Protein AF-A0A9Q1L9Y4-F1 (afdb_monomer_lite)

Organism: NCBI:txid402998

Radius of gyration: 17.23 Å; chains: 1; bounding box: 45×26×40 Å

pLDDT: mean 93.42, std 10.29, range [41.56, 98.44]

Structure (mmCIF, N/CA/C/O backbone):
data_AF-A0A9Q1L9Y4-F1
#
_entry.id   AF-A0A9Q1L9Y4-F1
#
loop_
_atom_site.group_PDB
_atom_site.id
_atom_site.type_symbol
_atom_site.label_atom_id
_atom_site.label_alt_id
_atom_site.label_comp_id
_atom_site.label_asym_id
_atom_site.label_entity_id
_atom_site.label_seq_id
_atom_site.pdbx_PDB_ins_code
_atom_site.Cartn_x
_atom_site.Cartn_y
_atom_site.Cartn_z
_atom_site.occupancy
_atom_site.B_iso_or_equiv
_atom_site.auth_seq_id
_atom_site.auth_comp_id
_atom_site.auth_asym_id
_atom_site.auth_atom_id
_atom_site.pdbx_PDB_model_num
ATOM 1 N N . MET A 1 1 ? -9.592 10.388 -18.285 1.00 61.25 1 MET A N 1
ATOM 2 C CA . MET A 1 1 ? -8.337 10.304 -17.522 1.00 61.25 1 MET A CA 1
ATOM 3 C C . MET A 1 1 ? -8.208 11.613 -16.779 1.00 61.25 1 MET A C 1
ATOM 5 O O . MET A 1 1 ? -8.004 12.645 -17.419 1.00 61.25 1 MET A O 1
ATOM 9 N N . ASP A 1 2 ? -8.452 11.583 -15.476 1.00 89.00 2 ASP A N 1
ATOM 10 C CA . ASP A 1 2 ? -8.417 12.788 -14.647 1.00 89.00 2 ASP A CA 1
ATOM 11 C C . ASP A 1 2 ? -6.980 13.308 -14.526 1.00 89.00 2 ASP A C 1
ATOM 13 O O . ASP A 1 2 ? -6.017 12.557 -14.703 1.00 89.00 2 ASP A O 1
ATOM 17 N N . GLU A 1 3 ? -6.801 14.596 -14.218 1.00 93.31 3 GLU A N 1
ATOM 18 C CA . GLU A 1 3 ? -5.459 15.194 -14.109 1.00 93.31 3 GLU A CA 1
ATOM 19 C C . GLU A 1 3 ? -4.568 14.464 -13.090 1.00 93.31 3 GLU A C 1
ATOM 21 O O . GLU A 1 3 ? -3.365 14.324 -13.307 1.00 93.31 3 GLU A O 1
ATOM 26 N N . GLY A 1 4 ? -5.160 13.918 -12.022 1.00 94.56 4 GLY A N 1
ATOM 27 C CA . GLY A 1 4 ? -4.442 13.115 -11.030 1.00 94.56 4 GLY A CA 1
ATOM 28 C C . GLY A 1 4 ? -3.905 11.791 -11.583 1.00 94.56 4 GLY A C 1
ATOM 29 O O . GLY A 1 4 ? -2.795 11.388 -11.249 1.00 94.56 4 GLY A O 1
ATOM 30 N N . GLU A 1 5 ? -4.637 11.136 -12.483 1.00 94.62 5 GLU A N 1
ATOM 31 C CA . GLU A 1 5 ? -4.230 9.853 -13.065 1.00 94.62 5 GLU A CA 1
ATOM 32 C C . GLU A 1 5 ? -2.987 10.010 -13.958 1.00 94.62 5 GLU A C 1
ATOM 34 O O . GLU A 1 5 ? -2.095 9.161 -13.964 1.00 94.62 5 GLU A O 1
ATOM 39 N N . LYS A 1 6 ? -2.847 11.161 -14.629 1.00 95.75 6 LYS A N 1
ATOM 40 C CA . LYS A 1 6 ? -1.649 11.492 -15.420 1.00 95.75 6 LYS A CA 1
ATOM 41 C C . LYS A 1 6 ? -0.379 11.578 -14.566 1.00 95.75 6 LYS A C 1
ATOM 43 O O . LYS A 1 6 ? 0.723 11.423 -15.098 1.00 95.75 6 LYS A O 1
ATOM 48 N N . LEU A 1 7 ? -0.507 11.822 -13.258 1.00 97.00 7 LEU A N 1
ATOM 49 C CA . LEU A 1 7 ? 0.623 11.907 -12.330 1.00 97.00 7 LEU A CA 1
ATOM 50 C C . LEU A 1 7 ? 1.161 10.533 -11.911 1.00 97.00 7 LEU A C 1
ATOM 52 O O . LEU A 1 7 ? 2.273 10.471 -11.387 1.00 97.00 7 LEU A O 1
ATOM 56 N N . LEU A 1 8 ? 0.460 9.429 -12.209 1.00 96.81 8 LEU A N 1
ATOM 57 C CA . LEU A 1 8 ? 0.935 8.071 -11.904 1.00 96.81 8 LEU A CA 1
ATOM 58 C C . LEU A 1 8 ? 2.290 7.756 -12.557 1.00 96.81 8 LEU A C 1
ATOM 60 O O . LEU A 1 8 ? 3.079 6.992 -12.009 1.00 96.81 8 LEU A O 1
ATOM 64 N N . ARG A 1 9 ? 2.640 8.432 -13.659 1.00 96.38 9 ARG A N 1
ATOM 65 C CA . ARG A 1 9 ? 3.972 8.339 -14.289 1.00 96.38 9 ARG A CA 1
ATOM 66 C C . ARG A 1 9 ? 5.139 8.744 -13.374 1.00 96.38 9 ARG A C 1
ATOM 68 O O . ARG A 1 9 ? 6.291 8.501 -13.724 1.00 96.38 9 ARG A O 1
ATOM 75 N N . TYR A 1 10 ? 4.860 9.410 -12.251 1.00 97.75 10 TYR A N 1
ATOM 76 C CA . TYR A 1 10 ? 5.850 9.831 -11.256 1.00 97.75 10 TYR A CA 1
ATOM 77 C C . TYR A 1 10 ? 5.907 8.920 -10.016 1.00 97.75 10 TYR A C 1
ATOM 79 O O . TYR A 1 10 ? 6.657 9.209 -9.088 1.00 97.75 10 TYR A O 1
ATOM 87 N N . VAL A 1 11 ? 5.145 7.825 -9.984 1.00 97.81 11 VAL A N 1
ATOM 88 C CA . VAL A 1 11 ? 5.141 6.845 -8.890 1.00 97.81 11 VAL A CA 1
ATOM 89 C C . VAL A 1 11 ? 6.075 5.678 -9.244 1.00 97.81 11 VAL A C 1
ATOM 91 O O . VAL A 1 11 ? 5.929 5.098 -10.315 1.00 97.81 11 VAL A O 1
ATOM 94 N N . TYR A 1 12 ? 7.023 5.337 -8.353 1.00 97.88 12 TYR A N 1
ATOM 95 C CA . TYR A 1 12 ? 8.145 4.415 -8.644 1.00 97.88 12 TYR A CA 1
ATOM 96 C C . TYR A 1 12 ? 8.340 3.250 -7.650 1.00 97.88 12 TYR A C 1
ATOM 98 O O . TYR A 1 12 ? 9.402 2.628 -7.620 1.00 97.88 12 TYR A O 1
ATOM 106 N N . TRP A 1 13 ? 7.346 2.921 -6.820 1.00 97.38 13 TRP A N 1
ATOM 107 C CA . TRP A 1 13 ? 7.504 1.898 -5.768 1.00 97.38 13 TRP A CA 1
ATOM 108 C C . TRP A 1 13 ? 7.841 0.492 -6.312 1.00 97.38 13 TRP A C 1
ATOM 110 O O . TRP A 1 13 ? 8.481 -0.293 -5.619 1.00 97.38 13 TRP A O 1
ATOM 120 N N . SER A 1 14 ? 7.444 0.184 -7.554 1.00 97.44 14 SER A N 1
ATOM 121 C CA . SER A 1 14 ? 7.663 -1.113 -8.213 1.00 97.44 14 SER A CA 1
ATOM 122 C C . SER A 1 14 ? 8.975 -1.193 -9.007 1.00 97.44 14 SER A C 1
ATOM 124 O O . SER A 1 14 ? 9.160 -2.135 -9.775 1.00 97.44 14 SER A O 1
ATOM 126 N N . ASN A 1 15 ? 9.894 -0.234 -8.828 1.00 97.62 15 ASN A N 1
ATOM 127 C CA . ASN A 1 15 ? 11.156 -0.103 -9.575 1.00 97.62 15 ASN A CA 1
ATOM 128 C C . ASN A 1 15 ? 10.999 0.290 -11.066 1.00 97.62 15 ASN A C 1
ATOM 130 O O . ASN A 1 15 ? 11.941 0.182 -11.847 1.00 97.62 15 ASN A O 1
ATOM 134 N N . ALA A 1 16 ? 9.823 0.776 -11.466 1.00 97.50 16 ALA A N 1
ATOM 135 C CA . ALA A 1 16 ? 9.580 1.501 -12.718 1.00 97.50 16 ALA A CA 1
ATOM 136 C C . ALA A 1 16 ? 8.360 2.421 -12.538 1.00 97.50 16 ALA A C 1
ATOM 138 O O . ALA A 1 16 ? 7.815 2.497 -11.434 1.00 97.50 16 ALA A O 1
ATOM 139 N N . ARG A 1 17 ? 7.931 3.129 -13.591 1.00 97.56 17 ARG A N 1
ATOM 140 C CA . ARG A 1 17 ? 6.738 3.984 -13.510 1.00 97.56 17 ARG A CA 1
ATOM 141 C C . ARG A 1 17 ? 5.502 3.130 -13.270 1.00 97.56 17 ARG A C 1
ATOM 143 O O . ARG A 1 17 ? 5.334 2.085 -13.890 1.00 97.56 17 ARG A O 1
ATOM 150 N N . GLU A 1 18 ? 4.575 3.637 -12.470 1.00 97.06 18 GLU A N 1
ATOM 151 C CA . GLU A 1 18 ? 3.269 3.002 -12.264 1.00 97.06 18 GLU A CA 1
ATOM 152 C C . GLU A 1 18 ? 2.410 2.974 -13.544 1.00 97.06 18 GLU A C 1
ATOM 154 O O . GLU A 1 18 ? 1.365 2.345 -13.587 1.00 97.06 18 GLU A O 1
ATOM 159 N N . THR A 1 19 ? 2.816 3.640 -14.621 1.00 96.31 19 THR A N 1
ATOM 160 C CA . THR A 1 19 ? 2.159 3.517 -15.933 1.00 96.31 19 THR A CA 1
ATOM 161 C C . THR A 1 19 ? 2.703 2.370 -16.782 1.00 96.31 19 THR A C 1
ATOM 163 O O . THR A 1 19 ? 2.084 2.025 -17.784 1.00 96.31 19 THR A O 1
ATOM 166 N N . ASP A 1 20 ? 3.845 1.795 -16.406 1.00 95.94 20 ASP A N 1
ATOM 167 C CA . ASP A 1 20 ? 4.554 0.789 -17.194 1.00 95.94 20 ASP A CA 1
ATOM 168 C C . ASP A 1 20 ? 4.222 -0.621 -16.682 1.00 95.94 20 ASP A C 1
ATOM 170 O O . ASP A 1 20 ? 4.005 -0.833 -15.482 1.00 95.94 20 ASP A O 1
ATOM 174 N N . ASN A 1 21 ? 4.202 -1.597 -17.590 1.00 95.75 21 ASN A N 1
ATOM 175 C CA . ASN A 1 21 ? 3.942 -2.994 -17.249 1.00 95.75 21 ASN A CA 1
ATOM 176 C C . ASN A 1 21 ? 5.253 -3.755 -16.985 1.00 95.75 21 ASN A C 1
ATOM 178 O O . ASN A 1 21 ? 6.217 -3.587 -17.744 1.00 95.75 21 ASN A O 1
ATOM 182 N N . PRO A 1 22 ? 5.289 -4.649 -15.976 1.00 96.25 22 PRO A N 1
ATOM 183 C CA . PRO A 1 22 ? 6.400 -5.575 -15.813 1.00 96.25 22 PRO A CA 1
ATOM 184 C C . PRO A 1 22 ? 6.554 -6.453 -17.057 1.00 96.25 22 PRO A C 1
ATOM 186 O O . PRO A 1 22 ? 5.572 -6.953 -17.606 1.00 96.25 22 PRO A O 1
ATOM 189 N N . THR A 1 23 ? 7.790 -6.648 -17.504 1.00 96.50 23 THR A N 1
ATOM 190 C CA . THR A 1 23 ? 8.115 -7.503 -18.655 1.00 96.50 23 THR A CA 1
ATOM 191 C C . THR A 1 23 ? 9.309 -8.383 -18.316 1.00 96.50 23 THR A C 1
ATOM 193 O O . THR A 1 23 ? 10.039 -8.099 -17.369 1.00 96.50 23 THR A O 1
ATOM 196 N N . VAL A 1 24 ? 9.535 -9.441 -19.099 1.00 96.62 24 VAL A N 1
ATOM 197 C CA . VAL A 1 24 ? 10.709 -10.318 -18.929 1.00 96.62 24 VAL A CA 1
ATOM 198 C C . VAL A 1 24 ? 12.038 -9.584 -19.143 1.00 96.62 24 VAL A C 1
ATOM 200 O O . VAL A 1 24 ? 13.061 -10.008 -18.611 1.00 96.62 24 VAL A O 1
ATOM 203 N N . ASP A 1 25 ? 12.009 -8.465 -19.870 1.00 97.00 25 ASP A N 1
ATOM 204 C CA . ASP A 1 25 ? 13.192 -7.694 -20.260 1.00 97.00 25 ASP A CA 1
ATOM 205 C C . ASP A 1 25 ? 13.487 -6.511 -19.322 1.00 97.00 25 ASP A C 1
ATOM 207 O O . ASP A 1 25 ? 14.493 -5.818 -19.491 1.00 97.00 25 ASP A O 1
ATOM 211 N N . ASN A 1 26 ? 12.634 -6.252 -18.323 1.00 96.12 26 ASN A N 1
ATOM 212 C CA . ASN A 1 26 ? 12.835 -5.177 -17.354 1.00 96.12 26 ASN A CA 1
ATOM 213 C C . ASN A 1 26 ? 12.972 -5.709 -15.919 1.00 96.12 26 ASN A C 1
ATOM 215 O O . ASN A 1 26 ? 12.684 -6.860 -15.610 1.00 96.12 26 ASN A O 1
ATOM 219 N N . LYS A 1 27 ? 13.464 -4.851 -15.020 1.00 96.94 27 LYS A N 1
ATOM 220 C CA . LYS A 1 27 ? 13.614 -5.167 -13.589 1.00 96.94 27 LYS A CA 1
ATOM 221 C C . LYS A 1 27 ? 12.482 -4.583 -12.744 1.00 96.94 27 LYS A C 1
ATOM 223 O O . LYS A 1 27 ? 12.676 -4.336 -11.552 1.00 96.94 27 LYS A O 1
ATOM 228 N N . GLN A 1 28 ? 11.332 -4.301 -13.354 1.00 98.00 28 GLN A N 1
ATOM 229 C CA . GLN A 1 28 ? 10.150 -3.900 -12.606 1.00 98.00 28 GLN A CA 1
ATOM 230 C C . GLN A 1 28 ? 9.640 -5.106 -11.820 1.00 98.00 28 GLN A C 1
ATOM 232 O O . GLN A 1 28 ? 9.722 -6.249 -12.271 1.00 98.00 28 GLN A O 1
ATOM 237 N N . TRP A 1 29 ? 9.122 -4.870 -10.623 1.00 96.69 29 TRP A N 1
ATOM 238 C CA . TRP A 1 29 ? 8.614 -5.959 -9.811 1.00 96.69 29 TRP A CA 1
ATOM 239 C C . TRP A 1 29 ? 7.383 -6.612 -10.458 1.00 96.69 29 TRP A C 1
ATOM 241 O O . TRP A 1 29 ? 6.359 -5.965 -10.672 1.00 96.69 29 TRP A O 1
ATOM 251 N N . ALA A 1 30 ? 7.471 -7.918 -10.724 1.00 97.31 30 ALA A N 1
ATOM 252 C CA . ALA A 1 30 ? 6.423 -8.687 -11.400 1.00 97.31 30 ALA A CA 1
ATOM 253 C C . ALA A 1 30 ? 5.084 -8.716 -10.641 1.00 97.31 30 ALA A C 1
ATOM 255 O O . ALA A 1 30 ? 4.030 -8.868 -11.249 1.00 97.31 30 ALA A O 1
ATOM 256 N N . GLY A 1 31 ? 5.109 -8.543 -9.315 1.00 96.69 31 GLY A N 1
ATOM 257 C CA . GLY A 1 31 ? 3.913 -8.517 -8.469 1.00 96.69 31 GLY A CA 1
ATOM 258 C C . GLY A 1 31 ? 3.206 -7.163 -8.395 1.00 96.69 31 GLY A C 1
ATOM 259 O O . GLY A 1 31 ? 2.363 -6.988 -7.515 1.00 96.69 31 GLY A O 1
ATOM 260 N N . ARG A 1 32 ? 3.541 -6.202 -9.272 1.00 96.69 32 ARG A N 1
ATOM 261 C CA . ARG A 1 32 ? 3.011 -4.830 -9.236 1.00 96.69 32 ARG A CA 1
ATOM 262 C C . ARG A 1 32 ? 1.491 -4.789 -9.042 1.00 96.69 32 ARG A C 1
ATOM 264 O O . ARG A 1 32 ? 1.016 -4.267 -8.033 1.00 96.69 32 ARG A O 1
ATOM 271 N N . ASP A 1 33 ? 0.748 -5.372 -9.981 1.00 97.06 33 ASP A N 1
ATOM 272 C CA . ASP A 1 33 ? -0.718 -5.315 -9.985 1.00 97.06 33 ASP A CA 1
ATOM 273 C C . ASP A 1 33 ? -1.324 -6.071 -8.800 1.00 97.06 33 ASP A C 1
ATOM 275 O O . ASP A 1 33 ? -2.342 -5.654 -8.244 1.00 97.06 33 ASP A O 1
ATOM 279 N N . LEU A 1 34 ? -0.659 -7.142 -8.352 1.00 97.75 34 LEU A N 1
ATOM 280 C CA . LEU A 1 34 ? -1.077 -7.905 -7.182 1.00 97.75 34 LEU A CA 1
ATOM 281 C C . LEU A 1 34 ? -0.994 -7.064 -5.900 1.00 97.75 34 LEU A C 1
ATOM 283 O O . LEU A 1 34 ? -1.947 -7.057 -5.126 1.00 97.75 34 LEU A O 1
ATOM 287 N N . THR A 1 35 ? 0.089 -6.318 -5.666 1.00 97.50 35 THR A N 1
ATOM 288 C CA . THR A 1 35 ? 0.152 -5.426 -4.490 1.00 97.50 35 THR A CA 1
ATOM 289 C C . THR A 1 35 ? -0.838 -4.289 -4.585 1.00 97.50 35 THR A C 1
ATOM 291 O O . THR A 1 35 ? -1.480 -3.989 -3.584 1.00 97.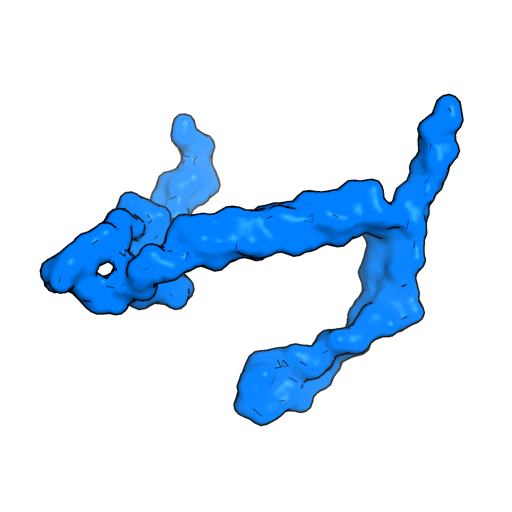50 35 THR A O 1
ATOM 294 N N . VAL A 1 36 ? -1.018 -3.678 -5.761 1.00 97.31 36 VAL A N 1
ATOM 295 C CA . VAL A 1 36 ? -2.037 -2.630 -5.923 1.00 97.31 36 VAL A CA 1
ATOM 296 C C . VAL A 1 36 ? -3.422 -3.181 -5.572 1.00 97.31 36 VAL A C 1
ATOM 298 O O . VAL A 1 36 ? -4.166 -2.533 -4.832 1.00 97.31 36 VAL A O 1
ATOM 301 N N . LEU A 1 37 ? -3.753 -4.394 -6.028 1.00 98.31 37 LEU A N 1
ATOM 302 C CA . LEU A 1 37 ? -4.993 -5.083 -5.676 1.00 98.31 37 LEU A CA 1
ATOM 303 C C . LEU A 1 37 ? -5.104 -5.339 -4.165 1.00 98.31 37 LEU A C 1
ATOM 305 O O . LEU A 1 37 ? -6.123 -4.994 -3.570 1.00 98.31 37 LEU A O 1
ATOM 309 N N . LEU A 1 38 ? -4.071 -5.902 -3.534 1.00 98.44 38 LEU A N 1
ATOM 310 C CA . LEU A 1 38 ? -4.085 -6.231 -2.104 1.00 98.44 38 LEU A CA 1
ATOM 311 C C . LEU A 1 38 ? -4.156 -4.984 -1.215 1.00 98.44 38 LEU A C 1
ATOM 313 O O . LEU A 1 38 ? -4.898 -4.979 -0.236 1.00 98.44 38 LEU A O 1
ATOM 317 N N . CYS A 1 39 ? -3.455 -3.904 -1.567 1.00 98.19 39 CYS A N 1
ATOM 318 C CA . CYS A 1 39 ? -3.554 -2.618 -0.879 1.00 98.19 39 CYS A CA 1
ATOM 319 C C . CYS A 1 39 ? -4.972 -2.039 -0.969 1.00 98.19 39 CYS A C 1
ATOM 321 O O . CYS A 1 39 ? -5.508 -1.574 0.036 1.00 98.19 39 CYS A O 1
ATOM 323 N N . ARG A 1 40 ? -5.605 -2.094 -2.150 1.00 98.00 40 ARG A N 1
ATOM 324 C CA . ARG A 1 40 ? -7.001 -1.661 -2.319 1.00 98.00 40 ARG A CA 1
ATOM 325 C C . ARG A 1 40 ? -7.950 -2.528 -1.500 1.00 98.00 40 ARG A C 1
ATOM 327 O O . ARG A 1 40 ? -8.802 -1.983 -0.807 1.00 98.00 40 ARG A O 1
ATOM 334 N N . LEU A 1 41 ? -7.781 -3.850 -1.537 1.00 98.38 41 LEU A N 1
ATOM 335 C CA . LEU A 1 41 ? -8.617 -4.779 -0.783 1.00 98.38 41 LEU A CA 1
ATOM 336 C C . LEU A 1 41 ? -8.478 -4.564 0.727 1.00 98.38 41 LEU A C 1
ATOM 338 O O . LEU A 1 41 ? -9.491 -4.528 1.412 1.00 98.38 41 LEU A O 1
ATOM 342 N N . LEU A 1 42 ? -7.263 -4.343 1.240 1.00 97.81 42 LEU A N 1
ATOM 343 C CA . LEU A 1 42 ? -7.034 -4.009 2.648 1.00 97.81 42 LEU A CA 1
ATOM 344 C C . LEU A 1 42 ? -7.843 -2.773 3.062 1.00 97.81 42 LEU A C 1
ATOM 346 O O . LEU A 1 42 ? -8.532 -2.811 4.077 1.00 97.81 42 LEU A O 1
ATOM 350 N N . LEU A 1 43 ? -7.782 -1.696 2.272 1.00 97.06 43 LEU A N 1
ATOM 351 C CA . LEU A 1 43 ? -8.523 -0.466 2.557 1.00 97.06 43 LEU A CA 1
ATOM 352 C C . LEU A 1 43 ? -10.036 -0.680 2.470 1.00 97.06 43 LEU A C 1
ATOM 354 O O . LEU A 1 43 ? -10.758 -0.248 3.363 1.00 97.06 43 LEU A O 1
ATOM 358 N N . VAL A 1 44 ? -10.517 -1.371 1.434 1.00 97.50 44 VAL A N 1
ATOM 359 C CA . VAL A 1 44 ? -11.944 -1.671 1.258 1.00 97.50 44 VAL A CA 1
ATOM 360 C C . VAL A 1 44 ? -12.463 -2.521 2.416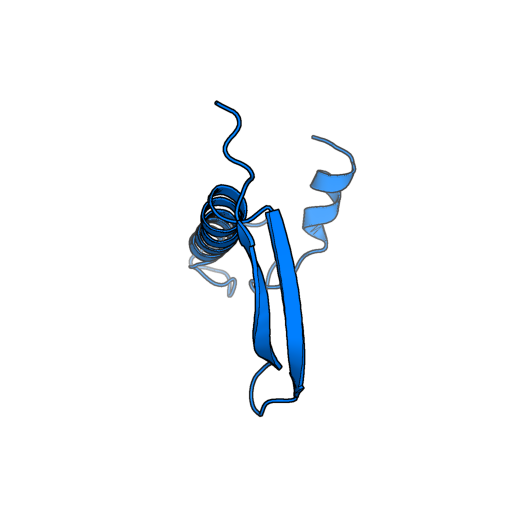 1.00 97.50 44 VAL A C 1
ATOM 362 O O . VAL A 1 44 ? -13.419 -2.132 3.076 1.00 97.50 44 VAL A O 1
ATOM 365 N N . GLU A 1 45 ? -11.814 -3.639 2.729 1.00 96.44 45 GLU A N 1
ATOM 366 C CA . GLU A 1 45 ? -12.206 -4.525 3.829 1.00 96.44 45 GLU A CA 1
ATOM 367 C C . GLU A 1 45 ? -12.163 -3.815 5.187 1.00 96.44 45 GLU A C 1
ATOM 369 O O . GLU A 1 45 ? -13.034 -4.036 6.035 1.00 96.44 45 GLU A O 1
ATOM 374 N N . PHE A 1 46 ? -11.175 -2.947 5.400 1.00 95.75 46 PHE A N 1
ATOM 375 C CA . PHE A 1 46 ? -11.058 -2.180 6.631 1.00 95.75 46 PHE A CA 1
ATOM 376 C C . PHE A 1 46 ? -12.196 -1.157 6.755 1.00 95.75 46 PHE A C 1
ATOM 378 O O . PHE A 1 46 ? -12.947 -1.184 7.732 1.00 95.75 46 PHE A O 1
ATOM 385 N N . PHE A 1 47 ? -12.399 -0.317 5.736 1.00 95.06 47 PHE A N 1
ATOM 386 C CA . PHE A 1 47 ? -13.424 0.731 5.752 1.00 95.06 47 PHE A CA 1
ATOM 387 C C . PHE A 1 47 ? -14.846 0.230 5.484 1.00 95.06 47 PHE A C 1
ATOM 389 O O . PHE A 1 47 ? -15.808 0.968 5.676 1.00 95.06 47 PHE A O 1
ATOM 396 N N . MET A 1 48 ? -15.037 -1.028 5.084 1.00 95.31 48 MET A N 1
ATOM 397 C CA . MET A 1 48 ? -16.354 -1.667 5.141 1.00 95.31 48 MET A CA 1
ATOM 398 C C . MET A 1 48 ? -16.781 -1.975 6.578 1.00 95.31 48 MET A C 1
ATOM 400 O O . MET A 1 48 ? -17.977 -2.024 6.847 1.00 95.31 48 MET A O 1
ATOM 404 N N . ARG A 1 49 ? -15.834 -2.166 7.505 1.00 94.44 49 ARG A N 1
ATOM 405 C CA . ARG A 1 49 ? -16.116 -2.543 8.902 1.00 94.44 49 ARG A CA 1
ATOM 406 C C . ARG A 1 49 ? -16.025 -1.368 9.874 1.00 94.44 49 ARG A C 1
ATOM 408 O O . ARG A 1 49 ? -16.716 -1.364 10.896 1.00 94.44 49 ARG A O 1
ATOM 415 N N . TYR A 1 50 ? -15.17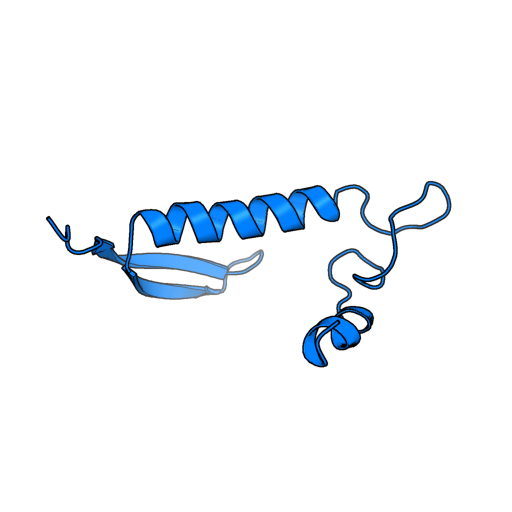7 -0.393 9.570 1.00 95.44 50 TYR A N 1
ATOM 416 C CA . TYR A 1 50 ? -14.808 0.677 10.489 1.00 95.44 50 TYR A CA 1
ATOM 417 C C . TYR A 1 50 ? -14.829 2.033 9.789 1.00 95.44 50 TYR A C 1
ATOM 419 O O . TYR A 1 50 ? -14.362 2.147 8.661 1.00 95.44 50 TYR A O 1
ATOM 427 N N . ASP A 1 51 ? -15.328 3.060 10.468 1.00 95.31 51 ASP A N 1
ATOM 428 C CA . ASP A 1 51 ? -15.357 4.428 9.930 1.00 95.31 51 ASP A CA 1
ATOM 429 C C . ASP A 1 51 ? -14.130 5.227 10.342 1.00 95.31 51 ASP A C 1
ATOM 431 O O . ASP A 1 51 ? -13.577 6.008 9.570 1.00 95.31 51 ASP A O 1
ATOM 435 N N . THR A 1 52 ? -13.701 5.041 11.587 1.00 94.88 52 THR A N 1
ATOM 436 C CA . THR A 1 52 ? -12.610 5.811 12.174 1.00 94.88 52 THR A CA 1
ATOM 437 C C . THR A 1 52 ? -11.703 4.909 12.981 1.00 94.88 52 THR A C 1
ATOM 439 O O . THR A 1 52 ? -12.099 3.855 13.477 1.00 94.88 52 THR A O 1
ATOM 442 N N . PHE A 1 53 ? -10.454 5.320 13.117 1.00 96.56 53 PHE A N 1
ATOM 443 C CA . PHE A 1 53 ? -9.486 4.631 13.946 1.00 96.56 53 PHE A CA 1
ATOM 444 C C . PHE A 1 53 ? -8.409 5.611 14.392 1.00 96.56 53 PHE A C 1
ATOM 446 O O . PHE A 1 53 ? -8.190 6.647 13.765 1.00 96.56 53 PHE A O 1
ATOM 453 N N . THR A 1 54 ? -7.726 5.271 15.477 1.00 97.88 54 THR A N 1
ATOM 454 C CA . THR A 1 54 ? -6.530 5.984 15.929 1.00 97.88 54 THR A CA 1
ATOM 455 C C . THR A 1 54 ? -5.394 4.993 16.102 1.00 97.88 54 THR A C 1
ATOM 457 O O . THR A 1 54 ? -5.624 3.821 16.420 1.00 97.88 54 THR A O 1
ATOM 460 N N . VAL A 1 55 ? -4.165 5.450 15.872 1.00 97.88 55 VAL A N 1
ATOM 461 C CA . VAL A 1 55 ? -2.966 4.619 15.984 1.00 97.88 55 VAL A CA 1
ATOM 462 C C . VAL A 1 55 ? -1.873 5.334 16.758 1.00 97.88 55 VAL A C 1
ATOM 464 O O . VAL A 1 55 ? -1.714 6.546 16.632 1.00 97.88 55 VAL A O 1
ATOM 467 N N . ASP A 1 56 ? -1.085 4.551 17.486 1.00 98.06 56 ASP A N 1
ATOM 468 C CA . ASP A 1 56 ? 0.256 4.942 17.902 1.00 98.06 56 ASP A CA 1
ATOM 469 C C . ASP A 1 56 ? 1.255 4.338 16.912 1.00 98.06 56 ASP A C 1
ATOM 471 O O . ASP A 1 56 ? 1.170 3.152 16.579 1.00 98.06 56 ASP A O 1
ATOM 475 N N . SER A 1 57 ? 2.216 5.137 16.448 1.00 96.81 57 SER A N 1
ATOM 476 C CA . SER A 1 57 ? 3.282 4.669 15.560 1.00 96.81 57 SER A CA 1
ATOM 477 C C . SER A 1 57 ? 4.657 4.930 16.157 1.00 96.81 57 SER A C 1
ATOM 479 O O . SER A 1 57 ? 4.926 6.032 16.639 1.00 96.81 57 SER A O 1
ATOM 481 N N . SER A 1 58 ? 5.553 3.954 16.059 1.00 97.00 58 SER A N 1
ATOM 482 C CA . SER A 1 58 ? 6.953 4.086 16.455 1.00 97.00 58 SER A CA 1
ATOM 483 C C . SER A 1 58 ? 7.891 3.556 15.371 1.00 97.00 58 SER A C 1
ATOM 485 O O . SER A 1 58 ? 7.498 2.803 14.475 1.00 97.00 58 SER A O 1
ATOM 487 N N . LYS A 1 59 ? 9.156 3.985 15.424 1.00 96.50 59 LYS A N 1
ATOM 488 C CA . LYS A 1 59 ? 10.187 3.491 14.507 1.00 96.50 59 LYS A CA 1
ATOM 489 C C . LYS A 1 59 ? 10.471 2.020 14.798 1.00 96.50 59 LYS A C 1
ATOM 491 O O . LYS A 1 59 ? 10.610 1.636 15.957 1.00 96.50 59 LYS A O 1
ATOM 496 N N . PHE A 1 60 ? 10.612 1.228 13.743 1.00 94.69 60 PHE A N 1
ATOM 497 C CA . PHE A 1 60 ? 11.016 -0.170 13.822 1.00 94.69 60 PHE A CA 1
ATOM 498 C C . PHE A 1 60 ? 12.208 -0.424 12.890 1.00 94.69 60 PHE A C 1
ATOM 500 O O . PHE A 1 60 ? 12.517 0.411 12.042 1.00 94.69 60 PHE A O 1
ATOM 507 N N . LEU A 1 61 ? 12.901 -1.557 13.056 1.00 93.19 61 LEU A N 1
ATOM 508 C CA . LEU A 1 61 ? 14.097 -1.884 12.266 1.00 93.19 61 LEU A CA 1
ATOM 509 C C . LEU A 1 61 ? 13.807 -1.915 10.755 1.00 93.19 61 LEU A C 1
ATOM 511 O O . LEU A 1 61 ? 14.645 -1.508 9.956 1.00 93.19 61 LEU A O 1
ATOM 515 N N . VAL A 1 62 ? 12.610 -2.364 10.372 1.00 94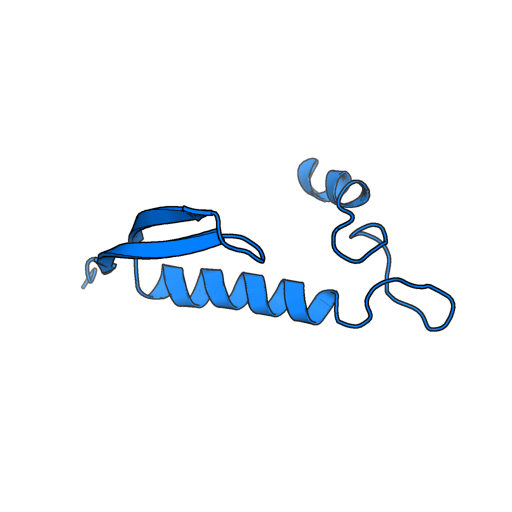.06 62 VAL A N 1
ATOM 516 C CA . VAL A 1 62 ? 12.119 -2.345 8.991 1.00 94.06 62 VAL A CA 1
ATOM 517 C C . VAL A 1 62 ? 10.718 -1.737 8.983 1.00 94.06 62 VAL A C 1
ATOM 519 O O . VAL A 1 62 ? 9.761 -2.362 9.429 1.00 94.06 62 VAL A O 1
ATOM 522 N N . GLY A 1 63 ? 10.597 -0.506 8.487 1.00 91.44 63 GLY A N 1
ATOM 523 C CA . GLY A 1 63 ? 9.323 0.215 8.428 1.00 91.44 63 GLY A CA 1
ATOM 524 C C . GLY A 1 63 ? 8.906 0.844 9.763 1.00 91.44 63 GLY A C 1
ATOM 525 O O . GLY A 1 63 ? 9.726 1.408 10.490 1.00 91.44 63 GLY A O 1
ATOM 526 N N . LEU A 1 64 ? 7.607 0.792 10.060 1.00 95.75 64 LEU A N 1
ATOM 527 C CA . LEU A 1 64 ? 6.999 1.374 11.259 1.00 95.75 64 LEU A CA 1
ATOM 528 C C . LEU A 1 64 ? 6.260 0.293 12.048 1.00 95.75 64 LEU A C 1
ATOM 530 O O . LEU A 1 64 ? 5.574 -0.542 11.464 1.00 95.75 64 LEU A O 1
ATOM 534 N N . SER A 1 65 ? 6.357 0.349 13.375 1.00 96.62 65 SER A N 1
ATOM 535 C CA . SER A 1 65 ? 5.451 -0.389 14.254 1.00 96.62 65 SER A CA 1
ATOM 536 C C . SER A 1 65 ? 4.205 0.461 14.461 1.00 96.62 65 SER A C 1
ATOM 538 O O . SER A 1 65 ? 4.311 1.590 14.937 1.00 96.62 65 SER A O 1
ATOM 540 N N . VAL A 1 66 ? 3.035 -0.063 14.101 1.00 96.62 66 VAL A N 1
ATOM 541 C CA . VAL A 1 66 ? 1.752 0.647 14.192 1.00 96.62 66 VAL A CA 1
ATOM 542 C C . VAL A 1 66 ? 0.791 -0.164 15.054 1.00 96.62 66 VAL A C 1
ATOM 544 O O . VAL A 1 66 ? 0.517 -1.323 14.750 1.00 96.62 66 VAL A O 1
ATOM 547 N N . THR A 1 67 ? 0.262 0.455 16.108 1.00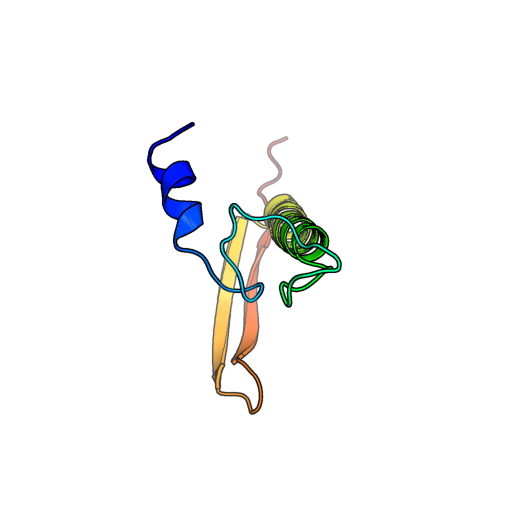 97.62 67 THR A N 1
ATOM 548 C CA . THR A 1 67 ? -0.692 -0.165 17.036 1.00 97.62 67 THR A CA 1
ATOM 549 C C . THR A 1 67 ? -2.008 0.599 17.006 1.00 97.62 67 THR A C 1
ATOM 551 O O . THR A 1 67 ? -2.042 1.786 17.324 1.00 97.62 67 THR A O 1
ATOM 554 N N . PHE A 1 68 ? -3.105 -0.082 16.670 1.00 96.69 68 PHE A N 1
ATOM 555 C CA . PHE A 1 68 ? -4.447 0.496 16.755 1.00 96.69 68 PHE A CA 1
ATOM 556 C C . PHE A 1 68 ? -4.851 0.712 18.215 1.00 96.69 68 PHE A C 1
ATOM 558 O O . PHE A 1 68 ? -4.766 -0.201 19.035 1.00 96.69 68 PHE A O 1
ATOM 565 N N . LYS A 1 69 ? -5.304 1.925 18.534 1.00 97.50 69 LYS A N 1
ATOM 566 C CA . LYS A 1 69 ? -5.759 2.316 19.876 1.00 97.50 69 LYS A CA 1
ATOM 567 C C . LYS A 1 69 ? -7.272 2.291 19.970 1.00 97.50 69 LYS A C 1
ATOM 569 O O . LYS A 1 69 ? -7.827 1.769 20.931 1.00 97.50 69 LYS A O 1
ATOM 574 N N . THR A 1 70 ? -7.932 2.819 18.947 1.00 95.69 70 THR A N 1
ATOM 575 C CA . THR A 1 70 ? -9.383 2.762 18.803 1.00 95.69 70 THR A CA 1
ATOM 576 C C . THR A 1 70 ? -9.741 2.369 17.385 1.00 95.69 70 THR A C 1
ATOM 578 O O . THR A 1 70 ? -9.029 2.703 16.437 1.00 95.69 70 THR A O 1
ATOM 581 N N . VAL A 1 71 ? -10.861 1.664 17.256 1.00 94.75 71 VAL A N 1
ATOM 582 C CA . VAL A 1 71 ? -11.466 1.337 15.971 1.00 94.75 71 VAL A CA 1
ATOM 583 C C . VAL A 1 71 ? -12.975 1.539 16.112 1.00 94.75 71 VAL A C 1
ATOM 585 O O . VAL A 1 71 ? -13.657 0.776 16.797 1.00 94.75 71 VAL A O 1
ATOM 588 N N . GLY A 1 72 ? -13.481 2.621 15.529 1.00 93.25 72 GLY A N 1
ATOM 589 C CA . GLY A 1 72 ? -14.895 2.970 15.507 1.00 93.25 72 GLY A CA 1
ATOM 590 C C . GLY A 1 72 ? -15.614 2.144 14.451 1.00 93.25 72 GLY A C 1
ATOM 591 O O . GLY A 1 72 ? -15.312 2.253 13.263 1.00 93.25 72 GLY A O 1
ATOM 592 N N . LYS A 1 73 ? -16.555 1.300 14.879 1.00 86.06 73 LYS A N 1
ATOM 593 C CA . LYS A 1 73 ? -17.418 0.551 13.959 1.00 86.06 73 LYS A CA 1
ATOM 594 C C . LYS A 1 73 ? -18.347 1.499 13.219 1.00 86.06 73 LYS A C 1
ATOM 596 O O . LYS A 1 73 ? -18.754 2.516 13.778 1.00 86.06 73 LYS A O 1
ATOM 601 N N . LYS A 1 74 ? -18.732 1.089 12.014 1.00 73.00 74 LYS A N 1
ATOM 602 C CA . LYS A 1 74 ? -19.850 1.710 11.312 1.00 73.00 74 LYS A CA 1
ATOM 603 C C . LYS A 1 74 ? -21.088 1.745 12.192 1.00 73.00 74 LYS A C 1
ATOM 605 O O . LYS A 1 74 ? -21.467 0.713 12.757 1.00 73.00 74 LYS A O 1
ATOM 610 N N . ALA A 1 75 ? -21.705 2.920 12.314 1.00 66.69 75 ALA A N 1
ATOM 611 C CA . ALA A 1 75 ? -23.068 2.995 12.816 1.00 66.69 75 ALA A CA 1
ATOM 612 C C . ALA A 1 75 ? -23.939 2.174 11.859 1.00 66.69 75 ALA A C 1
ATOM 614 O O . ALA A 1 75 ? -23.883 2.361 10.645 1.00 66.69 75 ALA A O 1
ATOM 615 N N . HIS A 1 76 ? -24.675 1.205 12.3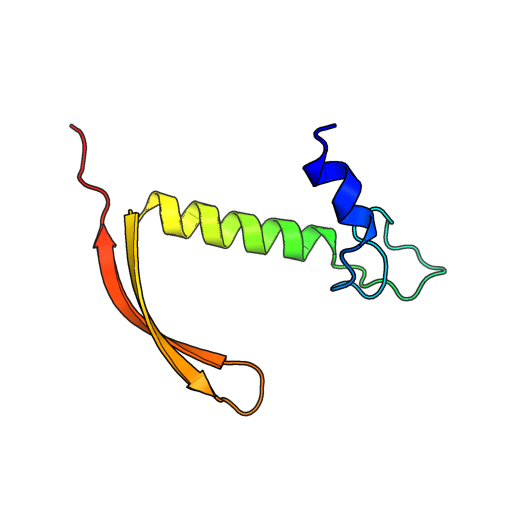96 1.00 57.50 76 HIS A N 1
ATOM 616 C CA . HIS A 1 76 ? -25.600 0.421 11.594 1.00 57.50 76 HIS A CA 1
ATOM 617 C C . HIS A 1 76 ? -26.763 1.345 11.224 1.00 57.50 76 HIS A C 1
ATOM 619 O O . HIS A 1 76 ? -27.683 1.527 12.019 1.00 57.50 76 HIS A O 1
ATOM 625 N N . GLU A 1 77 ? -26.712 1.973 10.051 1.00 58.22 77 GLU A N 1
ATOM 626 C CA . GLU A 1 77 ? -27.922 2.529 9.451 1.00 58.22 77 GLU A CA 1
ATOM 627 C C . GLU A 1 77 ? -28.852 1.336 9.191 1.00 58.22 77 GLU A C 1
ATOM 629 O O . GLU A 1 77 ? -28.492 0.383 8.495 1.00 58.22 77 GLU A O 1
ATOM 634 N N . SER A 1 78 ? -29.964 1.310 9.930 1.00 41.56 78 SER A N 1
ATOM 635 C CA . SER A 1 78 ? -31.051 0.334 9.787 1.00 41.56 78 SER A CA 1
ATOM 636 C C . SER A 1 78 ? -32.079 0.864 8.803 1.00 41.56 78 SER A C 1
ATOM 638 O O . SER A 1 78 ? -32.295 2.097 8.821 1.00 41.56 78 SER A O 1
#

Foldseek 3Di:
DDPVVVCQQVDQPQPHGNVDADDPPDSGHNCSVVVVVVVVVVVVVLVVFFPDWDWDWDDDPPDIDIDTPDTHGDDPPD

Secondary structure (DSSP, 8-state):
--TTGGGGGG--TTSS-TTSPP-TTS-S-TTHHHHHHHHHHHHHHHHHHEEEEEEEEEE-SSSEEEEEEEEEEPP---

Sequence (78 aa):
MDEGEKLLRYVYWSNARETDNPTVDNKQWAGRDLTVLLCRLLLVEFFMRYDTFTVDSSKFLVGLSVTFKTVGKKAHES